Protein AF-A0A382UNM1-F1 (afdb_monomer_lite)

Organism: NCBI:txid408172

Radius of gyration: 19.03 Å; chains: 1; bounding box: 32×50×40 Å

Secondary structure (DSSP, 8-state):
----PPPTT--HHHHHHHHHHHHHHHTHHHHHHHHSS---HHHHHHHHHHHHHHHHHHHHHHHHHHHHHHHHHH--

Foldseek 3Di:
DQDDDDDVPDDPVVRVVVSVVVCVVVCVVVVCVCPVDDDDPVVVVVVVVVVVVVVVVVVVVVVVVVVVVVV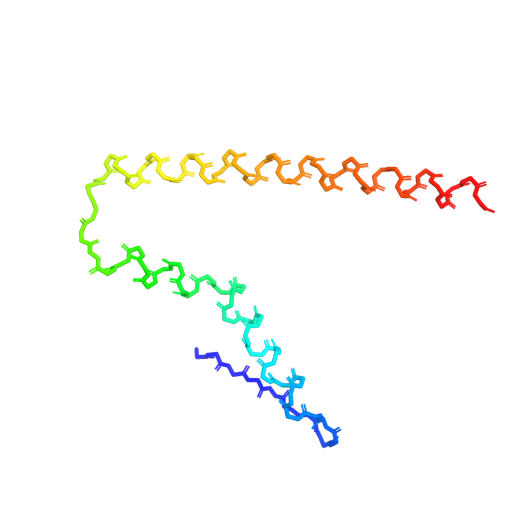VVVVD

pLDDT: mean 87.91, std 6.67, range [58.88, 95.62]

Sequence (76 aa):
MITIKMKPNDSVERAITKLKNIVIKEGLYKELKDRRYYAKPSKKKRLKREEAARQRVKDLHKDIRAALRDEENFLQ

Structure (mmCIF, N/CA/C/O backbone):
data_AF-A0A382UNM1-F1
#
_entry.id   AF-A0A382UNM1-F1
#
loop_
_atom_site.group_PDB
_atom_site.id
_atom_site.type_symbol
_atom_site.label_atom_id
_atom_site.label_alt_id
_atom_site.label_comp_id
_atom_site.label_asym_id
_atom_site.label_entity_id
_atom_site.label_seq_id
_atom_site.pdbx_PDB_ins_code
_atom_site.Cartn_x
_atom_site.Cartn_y
_atom_site.Cartn_z
_atom_site.occupancy
_atom_site.B_iso_or_equiv
_atom_site.auth_seq_id
_atom_site.auth_comp_id
_atom_site.auth_asym_id
_atom_site.auth_atom_id
_atom_site.pdbx_PDB_model_num
ATOM 1 N N . MET A 1 1 ? -15.007 -8.540 8.105 1.00 65.81 1 MET A N 1
ATOM 2 C CA . MET A 1 1 ? -14.408 -9.324 9.209 1.00 65.81 1 MET A CA 1
ATOM 3 C C . MET A 1 1 ? -13.283 -10.160 8.619 1.00 65.81 1 MET A C 1
ATOM 5 O O . MET A 1 1 ? -13.552 -10.963 7.734 1.00 65.81 1 MET A O 1
ATOM 9 N N . ILE A 1 2 ? -12.031 -9.909 9.010 1.00 80.81 2 ILE A N 1
ATOM 10 C CA . ILE A 1 2 ? -10.874 -10.611 8.434 1.00 80.81 2 ILE A CA 1
ATOM 11 C C . ILE A 1 2 ? -10.828 -12.018 9.036 1.00 80.81 2 ILE A C 1
ATOM 13 O O . ILE A 1 2 ? -10.675 -12.162 10.245 1.00 80.81 2 ILE A O 1
ATOM 17 N N . THR A 1 3 ? -10.993 -13.045 8.203 1.00 84.00 3 THR A N 1
ATOM 18 C CA . THR A 1 3 ? -10.963 -14.454 8.621 1.00 84.00 3 THR A CA 1
ATOM 19 C C . THR A 1 3 ? -10.011 -15.247 7.734 1.00 84.00 3 THR A C 1
ATOM 21 O O . THR A 1 3 ? -9.845 -14.950 6.550 1.00 84.00 3 THR A O 1
ATOM 24 N N . ILE A 1 4 ? -9.364 -16.258 8.312 1.00 86.19 4 ILE A N 1
ATOM 25 C CA . ILE A 1 4 ? -8.502 -17.192 7.588 1.00 86.19 4 ILE A CA 1
ATOM 26 C C . ILE A 1 4 ? -9.052 -18.607 7.742 1.00 86.19 4 ILE A C 1
ATOM 28 O O . ILE A 1 4 ? -9.355 -19.047 8.846 1.00 86.19 4 ILE A O 1
ATOM 32 N N . LYS A 1 5 ? -9.191 -19.324 6.624 1.00 84.62 5 LYS A N 1
ATOM 33 C CA . LYS A 1 5 ? -9.521 -20.754 6.623 1.00 84.62 5 LYS A CA 1
ATOM 34 C C . LYS A 1 5 ? -8.216 -21.548 6.598 1.00 84.62 5 LYS A C 1
ATOM 36 O O . LYS A 1 5 ? -7.403 -21.324 5.697 1.00 84.62 5 LYS A O 1
ATOM 41 N N . MET A 1 6 ? -8.024 -22.430 7.575 1.00 85.12 6 MET A N 1
ATOM 42 C CA . MET A 1 6 ? -6.890 -23.359 7.636 1.00 85.12 6 MET A CA 1
ATOM 43 C C . MET A 1 6 ? -7.328 -24.741 7.149 1.00 85.12 6 MET A C 1
ATOM 45 O O . MET A 1 6 ? -8.482 -25.126 7.350 1.00 85.12 6 MET A O 1
ATOM 49 N N . LYS A 1 7 ? -6.425 -25.477 6.500 1.00 84.12 7 LYS A N 1
ATOM 50 C CA . LYS A 1 7 ? -6.633 -26.891 6.168 1.00 84.12 7 LYS A CA 1
ATOM 51 C C . LYS A 1 7 ? -6.093 -27.791 7.291 1.00 84.12 7 LYS A C 1
ATOM 53 O O . LYS A 1 7 ? -5.231 -27.352 8.055 1.00 84.12 7 LYS A O 1
ATOM 58 N N . PRO A 1 8 ? -6.553 -29.052 7.391 1.00 73.62 8 PRO A N 1
ATOM 59 C CA . PRO A 1 8 ? -5.901 -30.036 8.248 1.00 73.62 8 PRO A CA 1
ATOM 60 C C . PRO A 1 8 ? -4.434 -30.164 7.812 1.00 73.62 8 PRO A C 1
ATOM 62 O O . PRO A 1 8 ? -4.174 -30.287 6.615 1.00 73.62 8 PRO A O 1
ATOM 65 N N . ASN A 1 9 ? -3.501 -30.117 8.766 1.00 77.44 9 ASN A N 1
ATOM 66 C CA . ASN A 1 9 ? -2.042 -30.126 8.563 1.00 77.44 9 ASN A CA 1
ATOM 67 C C . ASN A 1 9 ? -1.372 -28.793 8.146 1.00 77.44 9 ASN A C 1
ATOM 69 O O . ASN A 1 9 ? -0.178 -28.787 7.843 1.00 77.44 9 ASN A O 1
ATOM 73 N N . ASP A 1 10 ? -2.084 -27.657 8.152 1.00 78.25 10 ASP A N 1
ATOM 74 C CA . ASP A 1 10 ? -1.435 -26.343 8.015 1.00 78.25 10 ASP A CA 1
ATOM 75 C C . ASP A 1 10 ? -0.678 -25.959 9.296 1.00 78.25 10 ASP A C 1
ATOM 77 O O . ASP A 1 10 ? -1.188 -26.091 10.411 1.00 78.25 10 ASP A O 1
ATOM 81 N N . SER A 1 11 ? 0.534 -25.416 9.142 1.00 84.81 11 SER A N 1
ATOM 82 C CA . SER A 1 11 ? 1.289 -24.882 10.274 1.00 84.81 11 SER A CA 1
ATOM 83 C C . SER A 1 11 ? 0.697 -23.557 10.764 1.00 84.81 11 SER A C 1
ATOM 85 O O . SER A 1 11 ? 0.406 -22.641 9.986 1.00 84.81 11 SER A O 1
ATOM 87 N N . VAL A 1 12 ? 0.561 -23.427 12.085 1.00 84.81 12 VAL A N 1
ATOM 88 C CA . VAL A 1 12 ? -0.009 -22.238 12.743 1.00 84.81 12 VAL A CA 1
ATOM 89 C C . VAL A 1 12 ? 0.761 -20.960 12.370 1.00 84.81 12 VAL A C 1
ATOM 91 O O . VAL A 1 12 ? 0.159 -19.918 12.110 1.00 84.81 12 VAL A O 1
ATOM 94 N N . GLU A 1 13 ? 2.087 -21.034 12.234 1.00 86.38 13 GLU A N 1
ATOM 95 C CA . GLU A 1 13 ? 2.934 -19.904 11.817 1.00 86.38 13 GLU A CA 1
ATOM 96 C C . GLU A 1 13 ? 2.620 -19.387 10.406 1.00 86.38 13 GLU A C 1
ATOM 98 O O . GLU A 1 13 ? 2.591 -18.171 10.164 1.00 86.38 13 GLU A O 1
ATOM 103 N N . ARG A 1 14 ? 2.332 -20.292 9.458 1.00 85.75 14 ARG A N 1
ATOM 104 C CA . ARG A 1 14 ? 1.914 -19.902 8.103 1.00 85.75 14 ARG A CA 1
ATOM 105 C C . ARG A 1 14 ? 0.571 -19.194 8.138 1.00 85.75 14 ARG A C 1
ATOM 107 O O . ARG A 1 14 ? 0.377 -18.206 7.428 1.00 85.75 14 ARG A O 1
ATOM 114 N N . ALA A 1 15 ? -0.333 -19.660 8.989 1.00 87.94 15 ALA A N 1
ATOM 115 C CA . ALA A 1 15 ? -1.641 -19.058 9.161 1.00 87.94 15 ALA A CA 1
ATOM 116 C C . ALA A 1 15 ? -1.546 -17.628 9.731 1.00 87.94 15 ALA A C 1
ATOM 118 O O . ALA A 1 15 ? -2.168 -16.712 9.188 1.00 87.94 15 ALA A O 1
ATOM 119 N N . ILE A 1 16 ? -0.693 -17.403 10.737 1.00 88.12 16 ILE A N 1
ATOM 120 C CA . ILE A 1 16 ? -0.422 -16.069 11.304 1.00 88.12 16 ILE A CA 1
ATOM 121 C C . ILE A 1 16 ? 0.170 -15.135 10.246 1.00 88.12 16 ILE A C 1
ATOM 123 O O . ILE A 1 16 ? -0.283 -14.000 10.086 1.00 88.12 16 ILE A O 1
ATOM 127 N N . THR A 1 17 ? 1.146 -15.614 9.472 1.00 89.19 17 THR A N 1
ATOM 128 C CA . THR A 1 17 ? 1.752 -14.823 8.391 1.00 89.19 17 THR A CA 1
ATOM 129 C C . THR A 1 17 ? 0.721 -14.446 7.330 1.00 89.19 17 THR A C 1
ATOM 131 O O . THR A 1 17 ? 0.661 -13.297 6.887 1.00 89.19 17 THR A O 1
ATOM 134 N N . LYS A 1 18 ? -0.146 -15.389 6.952 1.00 89.06 18 LYS A N 1
ATOM 135 C CA . LYS A 1 18 ? -1.227 -15.149 5.995 1.00 89.06 18 LYS A CA 1
ATOM 136 C C . LYS A 1 18 ? -2.223 -14.118 6.521 1.00 89.06 18 LYS A C 1
ATOM 138 O O . LYS A 1 18 ? -2.586 -13.208 5.779 1.00 89.06 18 LYS A O 1
ATOM 143 N N . LEU A 1 19 ? -2.610 -14.214 7.793 1.00 89.81 19 LEU A N 1
ATOM 144 C CA . LEU A 1 19 ? -3.470 -13.226 8.439 1.00 89.81 19 LEU A CA 1
ATOM 145 C C . LEU A 1 19 ? -2.820 -11.840 8.417 1.00 89.81 19 LEU A C 1
ATOM 147 O O . LEU A 1 19 ? -3.443 -10.886 7.960 1.00 89.81 19 LEU A O 1
ATOM 151 N N . LYS A 1 20 ? -1.551 -11.736 8.827 1.00 89.19 20 LYS A N 1
ATOM 152 C CA . LYS A 1 20 ? -0.785 -10.483 8.799 1.00 89.19 20 LYS A CA 1
ATOM 153 C C . LYS A 1 20 ? -0.772 -9.864 7.400 1.00 89.19 20 LYS A C 1
ATOM 155 O O . LYS A 1 20 ? -1.045 -8.675 7.258 1.00 89.19 20 LYS A O 1
ATOM 160 N N . ASN A 1 21 ? -0.521 -10.666 6.367 1.00 89.50 21 ASN A N 1
ATOM 161 C CA . ASN A 1 21 ? -0.514 -10.198 4.981 1.00 89.50 21 ASN A CA 1
ATOM 162 C C . ASN A 1 21 ? -1.892 -9.708 4.521 1.00 89.50 21 ASN A C 1
ATOM 164 O O . ASN A 1 21 ? -1.967 -8.693 3.834 1.00 89.50 21 ASN A O 1
ATOM 168 N N . ILE A 1 22 ? -2.978 -10.379 4.920 1.00 90.38 22 ILE A N 1
ATOM 169 C CA . ILE A 1 22 ? -4.345 -9.933 4.611 1.00 90.38 22 ILE A CA 1
ATOM 170 C C . ILE A 1 22 ? -4.640 -8.597 5.302 1.00 90.38 22 ILE A C 1
ATOM 172 O O . ILE A 1 22 ? -5.110 -7.677 4.644 1.00 9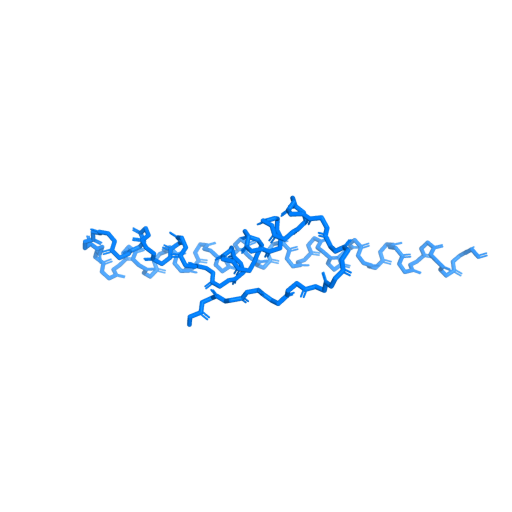0.38 22 ILE A O 1
ATOM 176 N N . VAL A 1 23 ? -4.296 -8.444 6.586 1.00 89.75 23 VAL A N 1
ATOM 177 C CA . VAL A 1 23 ? -4.501 -7.183 7.324 1.00 89.75 23 VAL A CA 1
ATOM 178 C C . VAL A 1 23 ? -3.706 -6.029 6.700 1.00 89.75 23 VAL A C 1
ATOM 180 O O . VAL A 1 23 ? -4.202 -4.906 6.610 1.00 89.75 23 VAL A O 1
ATOM 183 N N . ILE A 1 24 ? -2.481 -6.298 6.238 1.00 89.06 24 ILE A N 1
ATOM 184 C CA . ILE A 1 24 ? -1.661 -5.310 5.524 1.00 89.06 24 ILE A CA 1
ATOM 185 C C . ILE A 1 24 ? -2.288 -4.960 4.170 1.00 89.06 24 ILE A C 1
ATOM 187 O O . ILE A 1 24 ? -2.368 -3.779 3.837 1.00 89.06 24 ILE A O 1
ATOM 191 N N . LYS A 1 25 ? -2.751 -5.960 3.409 1.00 87.69 25 LYS A N 1
ATOM 192 C CA . LYS A 1 25 ? -3.379 -5.770 2.093 1.00 87.69 25 LYS A CA 1
ATOM 193 C C . LYS A 1 25 ? -4.669 -4.954 2.182 1.00 87.69 25 LYS A C 1
ATOM 195 O O . LYS A 1 25 ? -4.895 -4.104 1.329 1.00 87.69 25 LYS A O 1
ATOM 200 N N . GLU A 1 26 ? -5.464 -5.179 3.223 1.00 87.94 26 GLU A N 1
ATOM 201 C CA . GLU A 1 26 ? -6.688 -4.419 3.496 1.00 87.94 26 GLU A CA 1
ATOM 202 C C . GLU A 1 26 ? -6.388 -2.948 3.846 1.00 87.94 26 GLU A C 1
ATOM 204 O 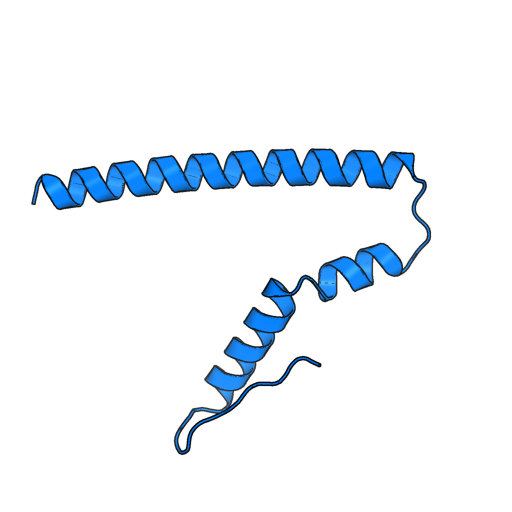O . GLU A 1 26 ? -7.260 -2.090 3.769 1.00 87.94 26 GLU A O 1
ATOM 209 N N . GLY A 1 27 ? -5.152 -2.626 4.249 1.00 86.75 27 GLY A N 1
ATOM 210 C CA . GLY A 1 27 ? -4.759 -1.266 4.627 1.00 86.75 27 GLY A CA 1
ATOM 211 C C . GLY A 1 27 ? -5.284 -0.821 5.997 1.00 86.75 27 GLY A C 1
ATOM 212 O O . GLY A 1 27 ? -5.123 0.347 6.357 1.00 86.75 27 GLY A O 1
ATOM 213 N N . LEU A 1 28 ? -5.839 -1.745 6.791 1.00 87.19 28 LEU A N 1
ATOM 214 C CA . LEU A 1 28 ? -6.495 -1.472 8.075 1.00 87.19 28 LEU A CA 1
ATOM 215 C C . LEU A 1 28 ? -5.604 -0.659 9.029 1.00 87.19 28 LEU A C 1
ATOM 217 O O . LEU A 1 28 ? -6.051 0.313 9.629 1.00 87.19 28 LEU A O 1
ATOM 221 N N . TYR A 1 29 ? -4.320 -1.016 9.144 1.00 87.00 29 TYR A N 1
ATOM 222 C CA . TYR A 1 29 ? -3.375 -0.302 10.013 1.00 87.00 29 TYR A CA 1
ATOM 223 C C . TYR A 1 29 ? -3.166 1.156 9.600 1.00 87.00 29 TYR A C 1
ATOM 225 O O . TYR A 1 29 ? -3.017 2.036 10.450 1.00 87.00 29 TYR A O 1
ATOM 233 N N . LYS A 1 30 ? -3.146 1.416 8.291 1.00 87.50 30 LYS A N 1
ATOM 234 C CA . LYS A 1 30 ? -2.979 2.763 7.754 1.00 87.50 30 LYS A CA 1
ATOM 235 C C . LYS A 1 30 ? -4.237 3.589 8.002 1.00 87.50 30 LYS A C 1
ATOM 237 O O . LYS A 1 30 ? -4.140 4.716 8.474 1.00 87.50 30 LYS A O 1
ATOM 242 N N . GLU A 1 31 ? -5.403 2.996 7.781 1.00 88.81 31 GLU A N 1
ATOM 243 C CA . GLU A 1 31 ? -6.687 3.635 8.047 1.00 88.81 31 GLU A CA 1
ATOM 244 C C . GLU A 1 31 ? -6.870 3.972 9.534 1.00 88.81 31 GLU A C 1
ATOM 246 O O . GLU A 1 31 ? -7.263 5.089 9.870 1.00 88.81 31 GLU A O 1
ATOM 251 N N . LEU A 1 32 ? -6.499 3.057 10.434 1.00 90.75 32 LEU A N 1
ATOM 252 C CA . LEU A 1 32 ? -6.483 3.294 11.881 1.00 90.75 32 LEU A CA 1
ATOM 253 C C . LEU A 1 32 ? -5.598 4.488 12.251 1.00 90.75 32 LEU A C 1
ATOM 255 O O . LEU A 1 32 ? -6.001 5.343 13.039 1.00 90.75 32 LEU A O 1
ATOM 259 N N . LYS A 1 33 ? -4.403 4.578 11.658 1.00 89.25 33 LYS A N 1
ATOM 260 C CA . LYS A 1 33 ? -3.471 5.686 11.895 1.00 89.25 33 LYS A CA 1
ATOM 261 C C . LYS A 1 33 ? -4.014 7.016 11.368 1.00 89.25 33 LYS A C 1
ATOM 263 O O . LYS A 1 33 ? -3.903 8.026 12.060 1.00 89.25 33 LYS A O 1
ATOM 268 N N . ASP A 1 34 ? -4.620 7.009 10.185 1.00 88.38 34 ASP A N 1
ATOM 269 C CA . ASP A 1 34 ? -5.182 8.203 9.549 1.00 88.38 34 ASP A CA 1
ATOM 270 C C . ASP A 1 34 ? -6.446 8.708 10.262 1.00 88.38 34 ASP A C 1
ATOM 272 O O . ASP A 1 34 ? -6.712 9.912 10.271 1.00 88.38 34 ASP A O 1
ATOM 276 N N . ARG A 1 35 ? -7.215 7.802 10.883 1.00 89.75 35 ARG A N 1
ATOM 277 C CA . ARG A 1 35 ? -8.424 8.124 11.658 1.00 89.75 35 ARG A CA 1
ATOM 278 C C . ARG A 1 35 ? -8.153 8.482 13.118 1.00 89.75 35 ARG A C 1
ATOM 280 O O . ARG A 1 35 ? -9.023 9.077 13.744 1.00 89.75 35 ARG A O 1
ATOM 287 N N . ARG A 1 36 ? -6.969 8.164 13.659 1.00 91.50 36 ARG A N 1
ATOM 288 C CA . ARG A 1 36 ? -6.630 8.380 15.080 1.00 91.50 36 ARG A CA 1
ATOM 289 C C . ARG A 1 36 ? -6.766 9.839 15.528 1.00 91.50 36 ARG A C 1
ATOM 291 O O . ARG A 1 36 ? -7.123 10.084 16.674 1.00 91.50 36 ARG A O 1
ATOM 298 N N . TYR A 1 37 ? -6.479 10.796 14.645 1.00 92.31 37 TYR A N 1
ATOM 299 C CA . TYR A 1 37 ? -6.555 12.229 14.940 1.00 92.31 37 TYR A CA 1
ATOM 300 C C . TYR A 1 37 ? -7.133 13.012 13.760 1.00 92.31 37 TYR A C 1
ATOM 302 O O . TYR A 1 37 ? -6.972 12.629 12.599 1.00 92.31 37 TYR A O 1
ATOM 310 N N . TYR A 1 38 ? -7.746 14.167 14.036 1.00 93.81 38 TYR A N 1
ATOM 311 C CA . TYR A 1 38 ? -8.199 15.062 12.976 1.00 93.81 38 TYR A CA 1
ATOM 312 C C . TYR A 1 38 ? -7.012 15.631 12.187 1.00 93.81 38 TYR A C 1
ATOM 314 O O . TYR A 1 38 ? -6.138 16.316 12.718 1.00 93.81 38 TYR A O 1
ATOM 322 N N . ALA A 1 39 ? -7.013 15.394 10.877 1.00 90.62 39 ALA A N 1
ATOM 323 C CA . ALA A 1 39 ? -6.107 16.036 9.938 1.00 90.62 39 ALA A CA 1
ATOM 324 C C . ALA A 1 39 ? -6.877 17.028 9.061 1.00 90.62 39 ALA A C 1
ATOM 326 O O . ALA A 1 39 ? -7.879 16.665 8.437 1.00 90.62 39 ALA A O 1
ATOM 327 N N . LYS A 1 40 ? -6.362 18.261 8.957 1.00 95.62 40 LYS A N 1
ATOM 328 C CA 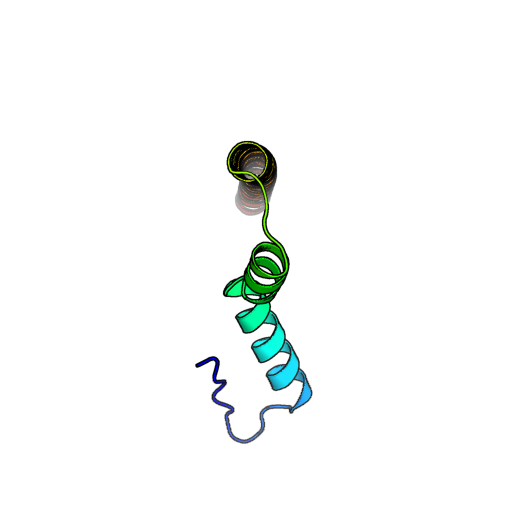. LYS A 1 40 ? -6.896 19.292 8.053 1.00 95.62 40 LYS A CA 1
ATOM 329 C C . LYS A 1 40 ? -7.030 18.752 6.616 1.00 95.62 40 LYS A C 1
ATOM 331 O O . LYS A 1 40 ? -6.160 17.995 6.164 1.00 95.62 40 LYS A O 1
ATOM 336 N N . PRO A 1 41 ? -8.052 19.182 5.851 1.00 93.06 41 PRO A N 1
ATOM 337 C CA . PRO A 1 41 ? -8.296 18.685 4.494 1.00 93.06 41 PRO A CA 1
ATOM 338 C C . PRO A 1 41 ? -7.119 18.940 3.540 1.00 93.06 41 PRO A C 1
ATOM 340 O O . PRO A 1 41 ? -6.827 18.105 2.686 1.00 93.06 41 PRO A O 1
ATOM 343 N N . SER A 1 42 ? -6.384 20.042 3.715 1.00 92.69 42 SER A N 1
ATOM 344 C CA . SER A 1 42 ? -5.166 20.340 2.948 1.00 92.69 42 SER A CA 1
ATOM 345 C C . SER A 1 42 ? -4.065 19.295 3.164 1.00 92.69 42 SER A C 1
ATOM 347 O O . SER A 1 42 ? -3.477 18.805 2.198 1.00 92.69 42 SER A O 1
ATOM 349 N N . LYS A 1 43 ? -3.832 18.884 4.418 1.00 91.88 43 LYS A N 1
ATOM 350 C CA . LYS A 1 43 ? -2.855 17.845 4.771 1.00 91.88 43 LYS A CA 1
ATOM 351 C C . LYS A 1 43 ? -3.254 16.491 4.181 1.00 91.88 43 LYS A C 1
ATOM 353 O O . LYS A 1 43 ? -2.403 15.822 3.603 1.00 91.88 43 LYS A O 1
ATOM 358 N N . LYS A 1 44 ? -4.543 16.131 4.242 1.00 90.69 44 LYS A N 1
ATOM 359 C CA . LYS A 1 44 ? -5.076 14.908 3.610 1.00 90.69 44 LYS A CA 1
ATOM 360 C C . LYS A 1 44 ? -4.847 14.906 2.092 1.00 90.69 44 LYS A C 1
ATOM 362 O O . LYS A 1 44 ? -4.345 13.925 1.549 1.00 90.69 44 LYS A O 1
ATOM 367 N N . LYS A 1 45 ? -5.139 16.025 1.410 1.00 92.50 45 LYS A N 1
ATOM 368 C CA . LYS A 1 45 ? -4.892 16.184 -0.037 1.00 92.50 45 LYS A CA 1
ATOM 369 C C . LYS A 1 45 ? -3.406 16.054 -0.388 1.00 92.50 45 LYS A C 1
ATOM 371 O O . LYS A 1 45 ? -3.079 15.403 -1.377 1.00 92.50 45 LYS A O 1
ATOM 376 N N . ARG A 1 46 ? -2.512 16.640 0.416 1.00 93.19 46 ARG A N 1
ATOM 377 C CA . ARG A 1 46 ? -1.058 16.543 0.210 1.00 93.19 46 ARG A CA 1
ATOM 378 C C . ARG A 1 46 ? -0.560 15.102 0.337 1.00 93.19 46 ARG A C 1
ATOM 380 O O . ARG A 1 46 ? 0.089 14.620 -0.583 1.00 93.19 46 ARG A O 1
ATOM 387 N N . LEU A 1 47 ? -0.928 14.413 1.418 1.00 90.81 47 LEU A N 1
ATOM 388 C CA . LEU A 1 47 ? -0.530 13.021 1.663 1.00 90.81 47 LEU A CA 1
ATOM 389 C C . LEU A 1 47 ? -1.012 12.081 0.548 1.00 90.81 47 LEU A C 1
ATOM 391 O O . LEU A 1 47 ? -0.235 11.265 0.067 1.00 90.81 47 LEU A O 1
ATOM 395 N N . LYS A 1 48 ? -2.250 12.258 0.063 1.00 91.19 48 LYS A N 1
ATOM 396 C CA . LYS A 1 48 ? -2.788 11.471 -1.060 1.00 91.19 48 LYS A CA 1
ATOM 397 C C . LYS A 1 48 ? -1.965 11.640 -2.344 1.00 91.19 48 LYS A C 1
ATOM 399 O O . LYS A 1 48 ? -1.724 10.664 -3.048 1.00 91.19 48 LYS A O 1
ATOM 404 N N . ARG A 1 49 ? -1.540 12.868 -2.669 1.00 93.19 49 ARG A N 1
ATOM 405 C CA . ARG A 1 49 ? -0.719 13.137 -3.867 1.00 93.19 49 ARG A CA 1
ATOM 406 C C . ARG A 1 49 ? 0.676 12.539 -3.746 1.00 93.19 49 ARG A C 1
ATOM 408 O O . ARG A 1 49 ? 1.163 11.948 -4.703 1.00 93.19 49 ARG A O 1
ATOM 415 N N . GLU A 1 50 ? 1.293 12.697 -2.583 1.00 93.88 50 GLU A N 1
ATOM 416 C CA . GLU A 1 50 ? 2.626 12.172 -2.306 1.00 93.88 50 GLU A CA 1
ATOM 417 C C . GLU A 1 50 ? 2.645 10.642 -2.369 1.00 93.88 50 GLU A C 1
ATOM 419 O O . GLU A 1 50 ? 3.509 10.053 -3.013 1.00 93.88 50 GLU A O 1
ATOM 424 N N . GLU A 1 51 ? 1.651 9.990 -1.771 1.00 91.31 51 GLU A N 1
ATOM 425 C CA . GLU A 1 51 ? 1.521 8.540 -1.838 1.00 91.31 51 GLU A CA 1
ATOM 426 C C . GLU A 1 51 ? 1.282 8.042 -3.267 1.00 91.31 51 GLU A C 1
ATOM 428 O O . GLU A 1 51 ? 1.925 7.083 -3.688 1.00 91.31 51 GLU A O 1
ATOM 433 N N . ALA A 1 52 ? 0.435 8.723 -4.045 1.00 92.50 52 ALA A N 1
ATOM 434 C CA . ALA A 1 52 ? 0.235 8.388 -5.452 1.00 92.50 52 ALA A CA 1
ATOM 435 C C . ALA A 1 52 ? 1.527 8.539 -6.272 1.00 92.50 52 ALA A C 1
ATOM 437 O O . ALA A 1 52 ? 1.812 7.705 -7.125 1.00 92.50 52 ALA A O 1
ATOM 438 N N . ALA A 1 53 ? 2.334 9.573 -6.011 1.00 95.31 53 ALA A N 1
ATOM 439 C CA . ALA A 1 53 ? 3.632 9.736 -6.662 1.00 95.31 53 ALA A CA 1
ATOM 440 C C . ALA A 1 53 ? 4.590 8.590 -6.305 1.00 95.31 53 ALA A C 1
ATOM 442 O O . ALA A 1 53 ? 5.190 7.997 -7.197 1.00 95.31 53 ALA A O 1
ATOM 443 N N . ARG A 1 54 ? 4.667 8.214 -5.021 1.00 93.62 54 ARG A N 1
ATOM 444 C CA . ARG A 1 54 ? 5.470 7.064 -4.574 1.00 93.62 54 ARG A CA 1
ATOM 445 C C . ARG A 1 54 ? 5.009 5.757 -5.219 1.00 93.62 54 ARG A C 1
ATOM 447 O O . ARG A 1 54 ? 5.853 4.939 -5.567 1.00 93.62 54 ARG A O 1
ATOM 454 N N . GLN A 1 55 ? 3.701 5.561 -5.382 1.00 91.88 55 GLN A N 1
ATOM 455 C CA . GLN A 1 55 ? 3.162 4.363 -6.022 1.00 91.88 55 GLN A CA 1
ATOM 456 C C . GLN A 1 55 ? 3.546 4.295 -7.504 1.00 91.88 55 GLN A C 1
ATOM 458 O O . GLN A 1 55 ? 4.096 3.284 -7.920 1.00 91.88 55 GLN A O 1
ATOM 463 N N . ARG A 1 56 ? 3.394 5.392 -8.260 1.00 93.81 56 ARG A N 1
ATOM 464 C CA . ARG A 1 56 ? 3.816 5.445 -9.674 1.00 93.81 56 ARG A CA 1
ATOM 465 C C . ARG A 1 56 ? 5.289 5.099 -9.864 1.00 93.81 56 ARG A C 1
ATOM 467 O O . ARG A 1 56 ? 5.634 4.369 -10.782 1.00 93.81 56 ARG A O 1
ATOM 474 N N . VAL A 1 57 ? 6.153 5.610 -8.986 1.00 95.31 57 VAL A N 1
ATOM 475 C CA . VAL A 1 57 ? 7.585 5.289 -9.030 1.00 95.31 57 VAL A CA 1
ATOM 476 C C . VAL A 1 57 ? 7.806 3.795 -8.794 1.00 95.31 57 VAL A C 1
ATOM 478 O O . VAL A 1 57 ? 8.598 3.184 -9.502 1.00 95.31 57 VAL A O 1
ATOM 481 N N . LYS A 1 58 ? 7.110 3.183 -7.830 1.00 94.12 58 LYS A N 1
ATOM 482 C CA . LYS A 1 58 ? 7.216 1.736 -7.581 1.00 94.12 58 LYS A CA 1
ATOM 483 C C . LYS A 1 58 ? 6.733 0.902 -8.762 1.00 94.12 58 LYS A C 1
ATOM 485 O O . LYS A 1 58 ? 7.384 -0.087 -9.080 1.00 94.12 58 LYS A O 1
ATOM 490 N N . ASP A 1 59 ? 5.625 1.297 -9.380 1.00 93.38 59 ASP A N 1
ATOM 491 C CA . ASP A 1 59 ? 5.055 0.595 -10.530 1.00 93.38 59 ASP A CA 1
ATOM 492 C C . ASP A 1 59 ? 6.036 0.637 -11.711 1.00 93.38 59 ASP A C 1
ATOM 494 O O . ASP A 1 59 ? 6.399 -0.412 -12.227 1.00 93.38 59 ASP A O 1
ATOM 498 N N . LEU A 1 60 ? 6.621 1.805 -12.006 1.00 93.94 60 LEU A N 1
ATOM 499 C CA . LEU A 1 60 ? 7.653 1.939 -13.040 1.00 93.94 60 LEU A CA 1
ATOM 500 C C . LEU A 1 60 ? 8.859 1.014 -12.801 1.00 93.94 60 LEU A C 1
ATOM 502 O O . LEU A 1 60 ? 9.296 0.311 -13.707 1.00 93.94 60 LEU A O 1
ATOM 506 N N . HIS A 1 61 ? 9.398 0.983 -11.578 1.00 93.69 61 HIS A N 1
ATOM 507 C CA . HIS A 1 61 ? 10.520 0.090 -11.257 1.00 93.69 61 HIS A CA 1
ATOM 508 C C . HIS A 1 61 ? 10.139 -1.389 -11.394 1.00 93.69 61 HIS A C 1
ATOM 510 O O . HIS A 1 61 ? 10.980 -2.216 -11.748 1.00 93.69 61 HIS A O 1
ATOM 516 N N . LYS A 1 62 ? 8.885 -1.735 -11.088 1.00 93.19 62 LYS A N 1
ATOM 517 C CA . LYS A 1 62 ? 8.370 -3.094 -11.243 1.00 93.19 62 LYS A CA 1
ATOM 518 C C . LYS A 1 62 ? 8.260 -3.472 -12.720 1.00 93.19 62 LYS A C 1
ATOM 520 O O . LYS A 1 62 ? 8.655 -4.583 -13.058 1.00 93.19 62 LYS A O 1
ATOM 525 N N . ASP A 1 63 ? 7.788 -2.560 -13.563 1.00 92.44 63 ASP A N 1
ATOM 526 C CA . ASP A 1 63 ? 7.638 -2.774 -15.004 1.00 92.44 63 ASP A CA 1
ATOM 527 C C . ASP A 1 63 ? 9.000 -2.941 -15.684 1.00 92.44 63 ASP A C 1
ATOM 529 O O . ASP A 1 63 ? 9.199 -3.898 -16.425 1.00 92.44 63 ASP A O 1
ATOM 533 N N . ILE A 1 64 ? 9.978 -2.094 -15.342 1.00 92.62 64 ILE A N 1
ATOM 534 C CA . ILE A 1 64 ? 11.364 -2.230 -15.822 1.00 92.62 64 ILE A CA 1
ATOM 535 C C . ILE A 1 64 ? 11.928 -3.601 -15.439 1.00 92.62 64 ILE A C 1
ATOM 537 O O . ILE A 1 64 ? 12.511 -4.298 -16.263 1.00 92.62 64 ILE A O 1
ATOM 541 N N . ARG A 1 65 ? 11.735 -4.018 -14.183 1.00 91.25 65 ARG A N 1
ATOM 542 C CA . ARG A 1 65 ? 12.220 -5.319 -13.714 1.00 91.25 65 ARG A CA 1
ATOM 543 C C . ARG A 1 65 ? 11.526 -6.491 -14.410 1.00 91.25 65 ARG A C 1
ATOM 545 O O . ARG A 1 65 ? 12.158 -7.524 -14.600 1.00 91.25 65 ARG A O 1
ATOM 552 N N . ALA A 1 66 ? 10.241 -6.357 -14.729 1.00 91.25 66 ALA A N 1
ATOM 553 C CA . ALA A 1 66 ? 9.500 -7.368 -15.471 1.00 91.25 66 ALA A CA 1
ATOM 554 C C . ALA A 1 66 ? 10.035 -7.488 -16.903 1.00 91.25 66 ALA A C 1
ATOM 556 O O . ALA A 1 66 ? 10.383 -8.590 -17.304 1.00 91.25 66 ALA A O 1
ATOM 557 N N . ALA A 1 67 ? 10.219 -6.361 -17.597 1.00 91.06 67 ALA A N 1
ATOM 558 C CA . ALA A 1 67 ? 10.781 -6.330 -18.945 1.00 91.06 67 ALA A CA 1
ATOM 559 C C . ALA A 1 67 ? 12.172 -6.980 -19.010 1.00 91.06 67 ALA A C 1
ATOM 561 O O . ALA A 1 67 ? 12.394 -7.856 -19.835 1.00 91.06 67 ALA A O 1
ATOM 562 N N . LEU A 1 68 ? 13.071 -6.641 -18.077 1.00 90.81 68 LEU A N 1
ATOM 563 C CA . LEU A 1 68 ? 14.402 -7.260 -17.997 1.00 90.81 68 LEU A CA 1
ATOM 564 C C . LEU A 1 68 ? 14.331 -8.779 -17.794 1.00 90.81 68 LEU A C 1
ATOM 566 O O . LEU A 1 68 ? 15.098 -9.525 -18.391 1.00 90.81 68 LEU A O 1
ATOM 570 N N . ARG A 1 69 ? 13.398 -9.252 -16.961 1.00 86.94 69 ARG A N 1
ATOM 571 C CA . ARG A 1 69 ? 13.209 -10.688 -16.728 1.00 86.94 69 ARG A CA 1
ATOM 572 C C . ARG A 1 69 ? 12.654 -11.397 -17.964 1.00 86.94 69 ARG A C 1
ATOM 574 O O . ARG A 1 69 ? 13.027 -12.536 -18.222 1.00 86.94 69 ARG A O 1
ATOM 581 N N . ASP A 1 70 ? 11.737 -10.756 -18.680 1.00 85.81 70 ASP A N 1
ATOM 582 C CA . ASP A 1 70 ? 11.151 -11.309 -19.899 1.00 85.81 70 ASP A CA 1
ATOM 583 C C . ASP A 1 70 ? 12.199 -11.394 -21.017 1.00 85.81 70 ASP A C 1
ATOM 585 O O . ASP A 1 70 ? 12.253 -12.405 -21.713 1.00 85.81 70 ASP A O 1
ATOM 589 N N . GLU A 1 71 ? 13.088 -10.401 -21.124 1.00 80.81 71 GLU A N 1
ATOM 590 C CA . GLU A 1 71 ? 14.259 -10.448 -22.008 1.00 80.81 71 GLU A CA 1
ATOM 591 C C . GLU A 1 71 ? 15.215 -11.592 -21.638 1.00 80.81 71 GLU A C 1
ATOM 593 O O . GLU A 1 71 ? 15.599 -12.368 -22.512 1.00 80.81 71 GLU A O 1
ATOM 598 N N . GLU A 1 72 ? 15.557 -11.760 -20.354 1.00 78.56 72 GLU A N 1
ATOM 599 C CA . GLU A 1 72 ? 16.411 -12.871 -19.902 1.00 78.56 72 GLU A CA 1
ATOM 600 C C . GLU A 1 72 ? 15.792 -14.247 -20.185 1.00 78.56 72 GLU A C 1
ATOM 602 O O . GLU A 1 72 ? 16.493 -15.152 -20.630 1.00 78.56 72 GLU A O 1
ATOM 607 N N . ASN A 1 73 ? 14.482 -14.409 -19.970 1.00 81.38 73 ASN A N 1
ATOM 608 C CA . ASN A 1 73 ? 13.784 -15.663 -20.266 1.00 81.38 73 ASN A CA 1
ATOM 609 C C . ASN A 1 73 ? 13.672 -15.941 -21.774 1.00 81.38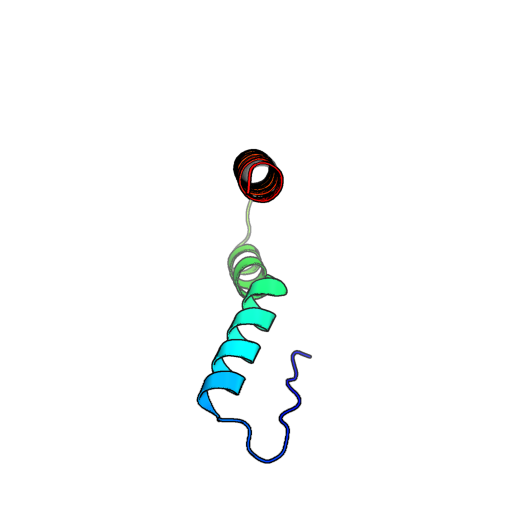 73 ASN A C 1
ATOM 611 O O . ASN A 1 73 ? 13.541 -17.096 -22.159 1.00 81.38 73 ASN A O 1
ATOM 615 N N . PHE A 1 74 ? 13.641 -14.905 -22.617 1.00 75.19 74 PHE A N 1
ATOM 616 C CA . PHE A 1 74 ? 13.536 -15.051 -24.072 1.00 75.19 74 PHE A CA 1
ATOM 617 C C . PHE A 1 74 ? 14.873 -15.428 -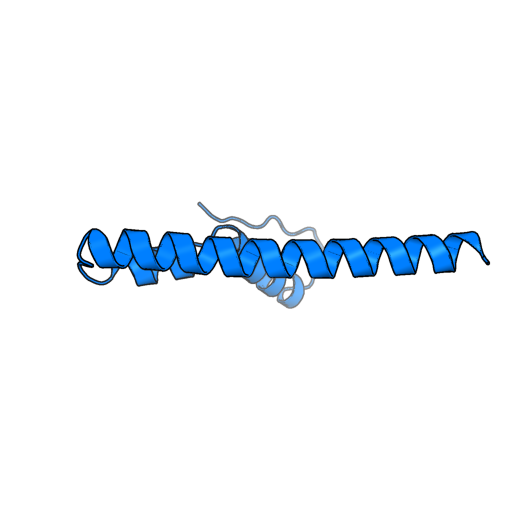24.725 1.00 75.19 74 PHE A C 1
ATOM 619 O O . PHE A 1 74 ? 14.891 -16.067 -25.774 1.00 75.19 74 PHE A O 1
ATOM 626 N N . LEU A 1 75 ? 15.990 -15.018 -24.119 1.00 70.12 75 LEU A N 1
ATOM 627 C CA . LEU A 1 75 ? 17.347 -15.295 -24.600 1.00 70.12 75 LEU A CA 1
ATOM 628 C C . LEU A 1 75 ? 17.896 -16.666 -24.158 1.00 70.12 75 LEU A C 1
ATOM 630 O O . LEU A 1 75 ? 18.985 -17.040 -24.601 1.00 70.12 75 LEU A O 1
ATOM 634 N N . GLN A 1 76 ? 17.180 -17.386 -23.289 1.00 58.88 76 GLN A N 1
ATOM 635 C CA . GLN A 1 76 ? 17.548 -18.697 -22.741 1.00 58.88 76 GLN A CA 1
ATOM 636 C C . GLN A 1 76 ? 16.810 -19.836 -23.452 1.00 58.88 76 GLN A C 1
ATOM 638 O O . GLN A 1 76 ? 17.454 -20.889 -23.664 1.00 58.88 76 GLN A O 1
#

InterPro domains:
  IPR001911 Small ribosomal subunit protein bS21 [MF_00358] (1-57)
  IPR001911 Small ribosomal subunit protein bS21 [PF01165] (4-56)
  IPR001911 Small ribosomal subunit protein bS21 [TIGR00030] (3-58)
  IPR038380 Small ribosomal subunit protein bS21 superfamily [G3DSA:1.20.5.1150] (17-54)